Protein AF-A0A9E7N9Y4-F1 (afdb_monomer_lite)

Foldseek 3Di:
DDPLLVQLVVLLVQLVVQLVCLLVVLVVCVVVVNCCVVQPVNDSVNSSVVSNVVSVVSNVVSPVSNVVRVD

Radius of gyration: 14.89 Å; chains: 1; bounding box: 32×19×42 Å

Secondary structure (DSSP, 8-state):
--HHHHHHHHHHHHHHHHHHHHHHHHHHHHHTTTTTGGGTT--HHHHHHHHHHHHHHHHHHHHHHHHHHH-

Structure (mmCIF, N/CA/C/O backbone):
data_AF-A0A9E7N9Y4-F1
#
_entry.id   AF-A0A9E7N9Y4-F1
#
loop_
_atom_site.group_PDB
_atom_site.id
_atom_site.type_symbol
_atom_site.label_atom_id
_atom_site.label_alt_id
_atom_site.label_comp_id
_atom_site.label_asym_id
_atom_site.label_entity_id
_atom_site.label_seq_id
_atom_site.pdbx_PDB_ins_code
_atom_site.Cartn_x
_atom_site.Cartn_y
_atom_site.Cartn_z
_atom_site.occupancy
_atom_site.B_iso_or_equiv
_atom_site.auth_seq_id
_atom_site.auth_comp_id
_atom_site.auth_asym_id
_atom_site.auth_atom_id
_atom_site.pdbx_PDB_model_num
ATOM 1 N N . MET A 1 1 ? 19.644 -7.734 -15.289 1.00 61.94 1 MET A N 1
ATOM 2 C CA . MET A 1 1 ? 18.553 -7.037 -14.575 1.00 61.94 1 MET A CA 1
ATOM 3 C C . MET A 1 1 ? 19.158 -5.807 -13.922 1.00 61.94 1 MET A C 1
ATOM 5 O O . MET A 1 1 ? 20.074 -5.976 -13.126 1.00 61.94 1 MET A O 1
ATOM 9 N N . ASN A 1 2 ? 18.782 -4.597 -14.346 1.00 86.94 2 ASN A N 1
ATOM 10 C CA . ASN A 1 2 ? 19.377 -3.376 -13.792 1.00 86.94 2 ASN A CA 1
ATOM 11 C C . ASN A 1 2 ? 18.808 -3.075 -12.389 1.00 86.94 2 ASN A C 1
ATOM 13 O O . ASN A 1 2 ? 17.817 -3.674 -11.962 1.00 86.94 2 ASN A O 1
ATOM 17 N N . VAL A 1 3 ? 19.462 -2.171 -11.654 1.00 93.75 3 VAL A N 1
ATOM 18 C CA . VAL A 1 3 ? 19.106 -1.836 -10.262 1.00 93.75 3 VAL A CA 1
ATOM 19 C C . VAL A 1 3 ? 17.642 -1.396 -10.136 1.00 93.75 3 VAL A C 1
ATOM 21 O O . VAL A 1 3 ? 16.979 -1.771 -9.172 1.00 93.75 3 VAL A O 1
ATOM 24 N N . LEU A 1 4 ? 17.110 -0.678 -11.133 1.00 93.88 4 LEU A N 1
ATOM 25 C CA . LEU A 1 4 ? 15.714 -0.226 -11.161 1.00 93.88 4 LEU A CA 1
ATOM 26 C C . LEU A 1 4 ? 14.731 -1.399 -11.136 1.00 93.88 4 LEU A C 1
ATOM 28 O O . LEU A 1 4 ? 13.791 -1.381 -10.346 1.00 93.88 4 LEU A O 1
ATOM 32 N N . ALA A 1 5 ? 14.979 -2.446 -11.926 1.00 92.50 5 ALA A N 1
ATOM 33 C CA . ALA A 1 5 ? 14.128 -3.631 -11.940 1.00 92.50 5 ALA A CA 1
ATOM 34 C C . ALA A 1 5 ? 14.160 -4.388 -10.600 1.00 92.50 5 ALA A C 1
ATOM 36 O O . ALA A 1 5 ? 13.118 -4.835 -10.125 1.00 92.50 5 ALA A O 1
ATOM 37 N N . ILE A 1 6 ? 15.325 -4.483 -9.949 1.00 96.19 6 ILE A N 1
ATOM 38 C CA . ILE A 1 6 ? 15.452 -5.125 -8.627 1.00 96.19 6 ILE A CA 1
ATOM 39 C C . ILE A 1 6 ? 14.662 -4.342 -7.569 1.00 96.19 6 ILE A C 1
ATOM 41 O O . ILE A 1 6 ? 13.880 -4.928 -6.818 1.00 96.19 6 ILE A O 1
ATOM 45 N N . VAL A 1 7 ? 14.828 -3.016 -7.536 1.00 96.69 7 VAL A N 1
ATOM 46 C CA . VAL A 1 7 ? 14.086 -2.131 -6.624 1.00 96.69 7 VAL A CA 1
ATOM 47 C C . VAL A 1 7 ? 12.585 -2.197 -6.907 1.00 96.69 7 VAL A C 1
ATOM 49 O O . VAL A 1 7 ? 11.787 -2.288 -5.974 1.00 96.69 7 VAL A O 1
ATOM 52 N N . GLY A 1 8 ? 12.193 -2.219 -8.181 1.00 96.62 8 GLY A N 1
ATOM 53 C CA . GLY A 1 8 ? 10.802 -2.349 -8.596 1.00 96.62 8 GLY A CA 1
ATOM 54 C C . GLY A 1 8 ? 10.160 -3.641 -8.093 1.00 96.62 8 GLY A C 1
ATOM 55 O O . GLY A 1 8 ? 9.097 -3.594 -7.473 1.00 96.62 8 GLY A O 1
ATOM 56 N N . VAL A 1 9 ? 10.830 -4.786 -8.266 1.00 97.06 9 VAL A N 1
ATOM 57 C CA . VAL A 1 9 ? 10.351 -6.078 -7.745 1.00 97.06 9 VAL A CA 1
ATOM 58 C C . VAL A 1 9 ? 10.228 -6.041 -6.221 1.00 97.06 9 VAL A C 1
ATOM 60 O O . VAL A 1 9 ? 9.208 -6.471 -5.682 1.00 97.06 9 VAL A O 1
ATOM 63 N N . ALA A 1 10 ? 11.218 -5.482 -5.518 1.00 97.25 10 ALA A N 1
ATOM 64 C CA . ALA A 1 10 ? 11.170 -5.357 -4.062 1.00 97.25 10 ALA A CA 1
ATOM 65 C C . ALA A 1 10 ? 9.967 -4.516 -3.591 1.00 97.25 10 ALA A C 1
ATOM 67 O O . ALA A 1 10 ? 9.288 -4.888 -2.631 1.00 97.25 10 ALA A O 1
ATOM 68 N N . LEU A 1 11 ? 9.661 -3.422 -4.293 1.00 97.00 11 LEU A N 1
ATOM 69 C CA . LEU A 1 11 ? 8.499 -2.577 -4.007 1.00 97.00 11 LEU A CA 1
ATOM 70 C C . LEU A 1 11 ? 7.176 -3.293 -4.291 1.00 97.00 11 LEU A C 1
ATOM 72 O O . LEU A 1 11 ? 6.266 -3.203 -3.471 1.00 97.00 11 LEU A O 1
ATOM 76 N N . VAL A 1 12 ? 7.072 -4.046 -5.390 1.00 97.69 12 VAL A N 1
ATOM 77 C CA . VAL A 1 12 ? 5.877 -4.856 -5.693 1.00 97.69 12 VAL A CA 1
ATOM 78 C C . VAL A 1 12 ? 5.621 -5.869 -4.579 1.00 97.69 12 VAL A C 1
ATOM 80 O O . VAL A 1 12 ? 4.513 -5.934 -4.048 1.00 97.69 12 VAL A O 1
ATOM 83 N N . VAL A 1 13 ? 6.648 -6.624 -4.179 1.00 98.00 13 VAL A N 1
ATOM 84 C CA . VAL A 1 13 ? 6.527 -7.619 -3.103 1.00 98.00 13 VAL A CA 1
ATOM 85 C C . VAL A 1 13 ? 6.136 -6.944 -1.788 1.00 98.00 13 VAL A C 1
ATOM 87 O O . VAL A 1 13 ? 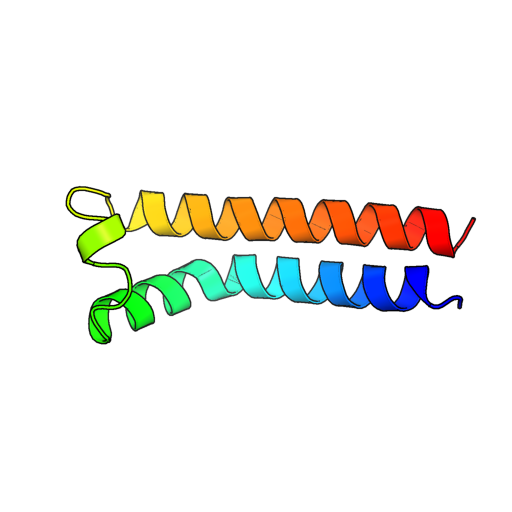5.185 -7.374 -1.137 1.00 98.00 13 VAL A O 1
ATOM 90 N N . SER A 1 14 ? 6.820 -5.859 -1.418 1.00 96.38 14 SER A N 1
ATOM 91 C CA . SER A 1 14 ? 6.535 -5.105 -0.193 1.00 96.38 14 SER A CA 1
ATOM 92 C C . SER A 1 14 ? 5.108 -4.547 -0.172 1.00 96.38 14 SER A C 1
ATOM 94 O O . SER A 1 14 ? 4.398 -4.703 0.821 1.00 96.38 14 SER A O 1
ATOM 96 N N . GLY A 1 15 ? 4.645 -3.965 -1.281 1.00 95.88 15 GLY A N 1
ATOM 97 C CA . GLY A 1 15 ? 3.292 -3.428 -1.404 1.00 95.88 15 GLY A CA 1
ATOM 98 C C . GLY A 1 15 ? 2.218 -4.507 -1.255 1.00 95.88 15 GLY A C 1
ATOM 99 O O . GLY A 1 15 ? 1.284 -4.339 -0.468 1.00 95.88 15 GLY A O 1
ATOM 100 N N . VAL A 1 16 ? 2.388 -5.659 -1.913 1.00 97.25 16 VAL A N 1
ATOM 101 C CA . VAL A 1 16 ? 1.466 -6.803 -1.796 1.00 97.25 16 VAL A CA 1
ATOM 102 C C . VAL A 1 16 ? 1.437 -7.362 -0.372 1.00 97.25 16 VAL A C 1
ATOM 104 O O . VAL A 1 16 ? 0.356 -7.613 0.171 1.00 97.25 16 VAL A O 1
ATOM 107 N N . VAL A 1 17 ? 2.601 -7.529 0.260 1.00 96.81 17 VAL A N 1
ATOM 108 C CA . VAL A 1 17 ? 2.686 -7.968 1.662 1.00 96.81 17 VAL A CA 1
ATOM 109 C C . VAL A 1 17 ? 2.010 -6.950 2.583 1.00 96.81 17 VAL A C 1
ATOM 111 O O . VAL A 1 17 ? 1.230 -7.343 3.450 1.00 96.81 17 VAL A O 1
ATOM 114 N N . GLY A 1 18 ? 2.227 -5.652 2.360 1.00 91.81 18 GLY A N 1
ATOM 115 C CA . GLY A 1 18 ? 1.584 -4.573 3.109 1.00 91.81 18 GLY A CA 1
ATOM 116 C C . GLY A 1 18 ? 0.057 -4.608 3.018 1.00 91.81 18 GLY A C 1
ATOM 117 O O . GLY A 1 18 ? -0.619 -4.481 4.037 1.00 91.81 18 GLY A O 1
ATOM 118 N N . ILE A 1 19 ? -0.506 -4.872 1.834 1.00 96.06 19 ILE A N 1
ATOM 119 C CA . ILE A 1 19 ? -1.962 -5.015 1.644 1.00 96.06 19 ILE A CA 1
ATOM 120 C C . ILE A 1 19 ? -2.515 -6.199 2.451 1.00 96.06 19 ILE A C 1
ATOM 122 O O . ILE A 1 19 ? -3.566 -6.079 3.090 1.00 96.06 19 ILE A O 1
ATOM 126 N N . GLN A 1 20 ? -1.821 -7.340 2.427 1.00 95.50 20 GLN A N 1
ATOM 127 C CA . GLN A 1 20 ? -2.247 -8.546 3.144 1.00 95.50 20 GLN A CA 1
ATOM 128 C C . GLN A 1 20 ? -2.102 -8.407 4.664 1.00 95.50 20 GLN A C 1
ATOM 130 O O . GLN A 1 20 ? -2.935 -8.916 5.418 1.00 95.50 20 GLN A O 1
ATOM 135 N N . MET A 1 21 ? -1.064 -7.703 5.118 1.00 94.00 21 MET A N 1
ATOM 136 C CA . MET A 1 21 ? -0.771 -7.512 6.539 1.00 94.00 21 MET A CA 1
ATOM 137 C C . MET A 1 21 ? -1.490 -6.316 7.162 1.00 94.00 21 MET A C 1
ATOM 139 O O . MET A 1 21 ? -1.584 -6.268 8.386 1.00 94.00 21 MET A O 1
ATOM 143 N N . ALA A 1 22 ? -2.068 -5.413 6.363 1.00 92.88 22 ALA A N 1
ATOM 144 C CA . ALA A 1 22 ? -2.802 -4.233 6.824 1.00 92.88 22 ALA A CA 1
ATOM 145 C C . ALA A 1 22 ? -3.721 -4.463 8.048 1.00 92.88 22 ALA A C 1
ATOM 147 O O . ALA A 1 22 ? -3.567 -3.733 9.024 1.00 92.88 22 ALA A O 1
ATOM 148 N N . PRO A 1 23 ? -4.626 -5.468 8.085 1.00 91.50 23 PRO A N 1
ATOM 149 C CA . PRO A 1 23 ? -5.460 -5.707 9.268 1.00 91.50 23 PRO A CA 1
ATOM 150 C C . PRO A 1 23 ? -4.637 -6.026 10.522 1.00 91.50 23 PRO A C 1
ATOM 152 O O . PRO A 1 23 ? -4.850 -5.418 11.565 1.00 91.50 23 PRO A O 1
ATOM 155 N N . ARG A 1 24 ? -3.637 -6.908 10.404 1.00 93.50 24 ARG A N 1
ATOM 156 C CA . ARG A 1 24 ? -2.774 -7.296 11.530 1.00 93.50 24 ARG A CA 1
ATOM 157 C C . ARG A 1 24 ? -1.912 -6.136 12.020 1.00 93.50 24 ARG A C 1
ATOM 159 O O . ARG A 1 24 ? -1.665 -6.014 13.213 1.00 93.50 24 ARG A O 1
ATOM 166 N N . MET A 1 25 ? -1.451 -5.287 11.104 1.00 88.75 25 MET A N 1
ATOM 167 C CA . MET A 1 25 ? -0.674 -4.097 11.441 1.00 88.75 25 MET A CA 1
ATOM 168 C C . MET A 1 25 ? -1.524 -3.065 12.183 1.00 88.75 25 MET A C 1
ATOM 170 O O . MET A 1 25 ? -1.045 -2.498 13.159 1.00 88.75 25 MET A O 1
ATOM 174 N N . VAL A 1 26 ? -2.777 -2.854 11.765 1.00 89.94 26 VAL A N 1
ATOM 175 C CA . VAL A 1 26 ? -3.715 -1.967 12.472 1.00 89.94 26 VAL A CA 1
ATOM 176 C C . VAL A 1 26 ? -4.026 -2.501 13.872 1.00 89.94 26 VAL A C 1
ATOM 178 O O . VAL A 1 26 ? -4.020 -1.723 14.824 1.00 89.94 26 VAL A O 1
ATOM 181 N N . ASP A 1 27 ? -4.225 -3.811 14.020 1.00 89.75 27 ASP A N 1
ATOM 182 C CA . ASP A 1 27 ? -4.463 -4.429 15.331 1.00 89.75 27 ASP A CA 1
ATOM 183 C C . ASP A 1 27 ? -3.243 -4.276 16.2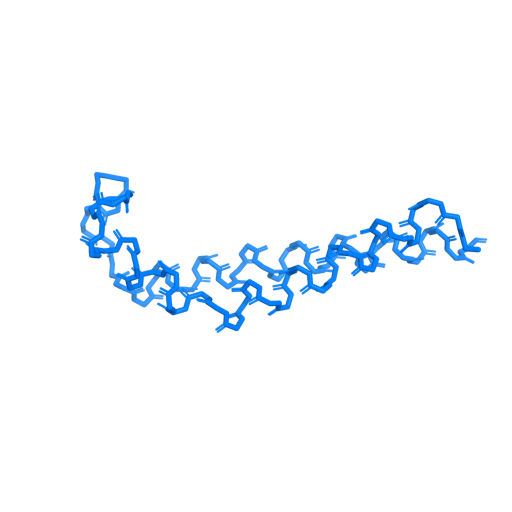55 1.00 89.75 27 ASP A C 1
ATOM 185 O O . ASP A 1 27 ? -3.373 -3.826 17.392 1.00 89.75 27 ASP A O 1
ATOM 189 N N . ALA A 1 28 ? -2.038 -4.532 15.737 1.00 89.00 28 ALA A N 1
ATOM 190 C CA . ALA A 1 28 ? -0.795 -4.346 16.487 1.00 89.00 28 ALA A CA 1
ATOM 191 C C . ALA A 1 28 ? -0.522 -2.869 16.841 1.00 89.00 28 ALA A C 1
ATOM 193 O O . ALA A 1 28 ? 0.064 -2.574 17.884 1.00 89.00 28 ALA A O 1
ATOM 194 N N . GLN A 1 29 ? -0.926 -1.925 15.985 1.00 86.88 29 GLN A N 1
ATOM 195 C CA . GLN A 1 29 ? -0.839 -0.489 16.271 1.00 86.88 29 GLN A CA 1
ATOM 196 C C . GLN A 1 29 ? -1.808 -0.078 17.379 1.00 86.88 29 GLN A C 1
ATOM 198 O O . GLN A 1 29 ? -1.418 0.685 18.264 1.00 86.88 29 GLN A O 1
ATOM 203 N N . ALA A 1 30 ? -3.034 -0.608 17.360 1.00 85.94 30 ALA A N 1
ATOM 204 C CA . ALA A 1 30 ? -4.027 -0.364 18.400 1.00 85.94 30 ALA A CA 1
ATOM 205 C C . ALA A 1 30 ? -3.555 -0.891 19.764 1.00 85.94 30 ALA A C 1
ATOM 207 O O . ALA A 1 30 ? -3.634 -0.166 20.753 1.00 85.94 30 ALA A O 1
ATOM 208 N N . GLU A 1 31 ? -2.989 -2.100 19.801 1.00 84.62 31 GLU A N 1
ATOM 209 C CA . GLU A 1 31 ? -2.464 -2.716 21.027 1.00 84.62 31 GLU A CA 1
ATOM 210 C C . GLU A 1 31 ? -1.277 -1.938 21.619 1.00 84.62 31 GLU A C 1
ATOM 212 O O . GLU A 1 31 ? -1.169 -1.776 22.832 1.00 84.62 31 GLU A O 1
ATOM 217 N N . ARG A 1 32 ? -0.402 -1.393 20.766 1.00 84.69 32 ARG A N 1
ATOM 218 C CA . ARG A 1 32 ? 0.769 -0.606 21.194 1.00 84.69 32 ARG A CA 1
ATOM 219 C C . ARG A 1 32 ? 0.474 0.883 21.401 1.00 84.69 32 ARG A C 1
ATOM 221 O O . ARG A 1 32 ? 1.394 1.642 21.695 1.00 84.69 32 ARG A O 1
ATOM 228 N N . GLY A 1 33 ? -0.768 1.324 21.189 1.00 78.50 33 GLY A N 1
ATOM 229 C CA . GLY A 1 33 ? -1.154 2.740 21.238 1.00 78.50 33 GLY A CA 1
ATOM 230 C C . GLY A 1 33 ? -0.506 3.619 20.155 1.00 78.50 33 GLY A C 1
ATOM 231 O O . GLY A 1 33 ? -0.570 4.847 20.225 1.00 78.50 33 GLY A O 1
ATOM 232 N N . VAL A 1 34 ? 0.118 3.021 19.136 1.00 75.94 34 VAL A N 1
ATOM 233 C CA . VAL A 1 34 ? 0.826 3.736 18.065 1.00 75.94 34 VAL A CA 1
ATOM 234 C C . VAL A 1 34 ? -0.192 4.306 17.079 1.00 75.94 34 VAL A C 1
ATOM 236 O O . VAL A 1 34 ? -1.064 3.598 16.586 1.00 75.94 34 VAL A O 1
ATOM 239 N N . GLY A 1 35 ? -0.096 5.605 16.781 1.00 68.44 35 GLY A N 1
ATOM 240 C CA . GLY A 1 35 ? -1.032 6.280 15.873 1.00 68.44 35 GLY A CA 1
ATOM 241 C C . GLY A 1 35 ? -2.411 6.566 16.482 1.00 68.44 35 GLY A C 1
ATOM 242 O O . GLY A 1 35 ? -3.280 7.083 15.787 1.00 68.44 35 GLY A O 1
ATOM 243 N N . ALA A 1 36 ? -2.619 6.296 17.778 1.00 62.81 36 ALA A N 1
ATOM 244 C CA . ALA A 1 36 ? -3.884 6.571 18.463 1.00 62.81 36 ALA A CA 1
ATOM 245 C C . ALA A 1 36 ? -4.280 8.058 18.392 1.00 62.81 36 ALA A C 1
ATOM 247 O O . ALA A 1 36 ? -5.430 8.364 18.087 1.00 62.81 36 ALA A O 1
ATOM 248 N N . ALA A 1 37 ? -3.320 8.974 18.575 1.00 63.69 37 ALA A N 1
ATOM 249 C CA . ALA A 1 37 ? -3.554 10.418 18.478 1.00 63.69 37 ALA A CA 1
ATOM 250 C C . ALA A 1 37 ? -3.855 10.886 17.041 1.00 63.69 37 ALA A C 1
ATOM 252 O O . ALA A 1 37 ? -4.751 11.694 16.831 1.00 63.69 37 ALA A O 1
ATOM 253 N N . ALA A 1 38 ? -3.159 10.334 16.040 1.00 67.50 38 ALA A N 1
ATOM 254 C CA . ALA A 1 38 ? -3.359 10.671 14.626 1.00 67.50 38 ALA A CA 1
ATOM 255 C C . ALA A 1 38 ? -4.647 10.071 14.031 1.00 67.50 38 ALA A C 1
ATOM 257 O O . ALA A 1 38 ? -4.984 10.325 12.879 1.00 67.50 38 ALA A O 1
ATOM 258 N N . SER A 1 39 ? -5.348 9.224 14.784 1.00 66.56 39 SER A N 1
ATOM 259 C CA . SER A 1 39 ? -6.509 8.480 14.298 1.00 66.56 39 SER A CA 1
ATOM 260 C C . SER A 1 39 ? -7.671 8.477 15.297 1.00 66.56 39 SER A C 1
ATOM 262 O O . SER A 1 39 ? -8.570 7.636 15.208 1.00 66.56 39 SER A O 1
ATOM 264 N N . ALA A 1 40 ? -7.671 9.405 16.255 1.00 72.75 40 ALA A N 1
ATOM 265 C CA . ALA A 1 40 ? -8.792 9.608 17.162 1.00 72.75 40 ALA A CA 1
ATOM 266 C C . ALA A 1 40 ? -10.064 9.902 16.344 1.00 72.75 40 ALA A C 1
ATOM 268 O O . ALA A 1 40 ? -10.075 10.794 15.501 1.00 72.75 40 ALA A O 1
ATOM 269 N N . GLY A 1 41 ? -11.113 9.101 16.541 1.00 79.19 41 GLY A N 1
ATOM 270 C CA . GLY A 1 41 ? -12.356 9.186 15.761 1.00 79.19 41 GLY A CA 1
ATOM 271 C C . GLY A 1 41 ? -12.335 8.491 14.391 1.00 79.19 41 GLY A C 1
ATOM 272 O O . GLY A 1 41 ? -13.372 8.434 13.739 1.00 79.19 41 GLY A O 1
ATOM 273 N N . VAL A 1 42 ? -11.206 7.917 13.956 1.00 82.69 42 VAL A N 1
ATOM 274 C CA . VAL A 1 42 ? -11.116 7.150 12.700 1.00 82.69 42 VAL A CA 1
ATOM 275 C C . VAL A 1 42 ? -11.410 5.676 12.960 1.00 82.69 42 VAL A C 1
ATOM 277 O O . VAL A 1 42 ? -10.724 5.035 13.770 1.00 82.69 42 VAL A O 1
ATOM 280 N N . SER A 1 43 ? -12.390 5.135 12.231 1.00 89.06 43 SER A N 1
ATOM 281 C CA . SER A 1 43 ? -12.789 3.727 12.308 1.00 89.06 43 SER A CA 1
ATOM 282 C C . SER A 1 43 ? -11.632 2.785 11.973 1.00 89.06 43 SER A C 1
ATOM 284 O O . SER A 1 43 ? -10.772 3.085 11.142 1.00 89.06 43 SER A O 1
ATOM 286 N N . ARG A 1 44 ? -11.628 1.602 12.594 1.00 89.25 44 ARG A N 1
ATOM 287 C CA . ARG A 1 44 ? -10.660 0.536 12.302 1.00 89.25 44 ARG A CA 1
ATOM 288 C C . ARG A 1 44 ? -10.640 0.187 10.814 1.00 89.25 44 ARG A C 1
ATOM 290 O O . ARG A 1 44 ? -9.563 0.045 10.238 1.00 89.25 44 ARG A O 1
ATOM 297 N N . ASP A 1 45 ? -11.809 0.096 10.190 1.00 90.31 45 ASP A N 1
ATOM 298 C CA . ASP A 1 45 ? -11.917 -0.286 8.782 1.00 90.31 45 ASP A CA 1
ATOM 299 C C . ASP A 1 45 ? -11.342 0.782 7.851 1.00 90.31 45 ASP A C 1
ATOM 301 O O . ASP A 1 45 ? -10.658 0.444 6.883 1.00 90.31 45 ASP A O 1
ATOM 305 N N . ASP A 1 46 ? -11.515 2.063 8.184 1.00 92.56 46 ASP A N 1
ATOM 306 C CA . ASP A 1 46 ? -10.911 3.165 7.431 1.00 92.56 46 ASP A CA 1
ATOM 307 C C . ASP A 1 46 ? -9.387 3.126 7.518 1.00 92.56 46 ASP A C 1
ATOM 309 O O . ASP A 1 46 ? -8.706 3.283 6.504 1.00 92.56 46 ASP A O 1
ATOM 313 N N . ARG A 1 47 ? -8.830 2.825 8.696 1.00 89.56 47 ARG A N 1
ATOM 314 C CA . ARG A 1 47 ? -7.376 2.656 8.861 1.00 89.56 47 ARG A CA 1
ATOM 315 C C . ARG A 1 47 ? -6.847 1.519 7.994 1.00 89.56 47 ARG A C 1
ATOM 317 O O . ARG A 1 47 ? -5.845 1.688 7.300 1.00 89.56 47 ARG A O 1
ATOM 324 N N . ILE A 1 48 ? -7.541 0.378 7.983 1.00 93.62 48 ILE A N 1
ATOM 325 C CA . ILE A 1 48 ? -7.181 -0.760 7.126 1.00 93.62 48 ILE A CA 1
ATOM 326 C C . ILE A 1 48 ? -7.265 -0.351 5.655 1.00 93.62 48 ILE A C 1
ATOM 328 O O . ILE A 1 48 ? -6.379 -0.695 4.872 1.00 93.62 48 ILE A O 1
ATOM 332 N N . ARG A 1 49 ? -8.303 0.396 5.268 1.00 94.44 49 ARG A N 1
ATOM 333 C CA . ARG A 1 49 ? -8.505 0.851 3.890 1.00 94.44 49 ARG A CA 1
ATOM 334 C C . ARG A 1 49 ? -7.394 1.788 3.433 1.00 94.44 49 ARG A C 1
ATOM 336 O O . ARG A 1 49 ? -6.856 1.581 2.348 1.00 94.44 49 ARG A O 1
ATOM 343 N N . VAL A 1 50 ? -7.008 2.752 4.266 1.00 92.88 50 VAL A N 1
ATOM 344 C CA . VAL A 1 50 ? -5.879 3.657 4.004 1.00 92.88 50 VAL A CA 1
ATOM 345 C C . VAL A 1 50 ? -4.578 2.868 3.887 1.00 92.88 50 VAL A C 1
ATOM 347 O O . VAL A 1 50 ? -3.843 3.046 2.920 1.00 92.88 50 VAL A O 1
ATOM 350 N N . MET A 1 51 ? -4.317 1.935 4.805 1.00 93.19 51 MET A N 1
ATOM 351 C CA . MET A 1 51 ? -3.092 1.133 4.787 1.00 93.19 51 MET A CA 1
ATOM 352 C C . MET A 1 51 ? -2.997 0.238 3.543 1.00 93.19 51 MET A C 1
ATOM 354 O O . MET A 1 51 ? -1.944 0.172 2.904 1.00 93.19 51 MET A O 1
ATOM 358 N N . LYS A 1 52 ? -4.108 -0.391 3.141 1.00 93.88 52 LYS A N 1
ATOM 359 C CA . LYS A 1 52 ? -4.198 -1.119 1.866 1.00 93.88 52 LYS A CA 1
ATOM 360 C C . LYS A 1 52 ? -3.998 -0.186 0.674 1.00 93.88 52 LYS A C 1
ATOM 362 O O . LYS A 1 52 ? -3.268 -0.546 -0.243 1.00 93.88 52 LYS A O 1
ATOM 367 N N . GLY A 1 53 ? -4.595 1.005 0.700 1.00 95.25 53 GLY A N 1
ATOM 368 C CA . GLY A 1 53 ? -4.419 2.031 -0.329 1.00 95.25 53 GLY A CA 1
ATOM 369 C C . GLY A 1 53 ? -2.949 2.399 -0.533 1.00 95.25 53 GLY A C 1
ATOM 370 O O . GLY A 1 53 ? -2.458 2.351 -1.659 1.00 95.25 53 GLY A O 1
ATOM 371 N N . SER A 1 54 ? -2.215 2.655 0.551 1.00 94.62 54 SER A N 1
ATOM 372 C CA . SER A 1 54 ? -0.771 2.910 0.498 1.00 94.62 54 SER A CA 1
ATOM 373 C C . SER A 1 54 ? 0.004 1.734 -0.102 1.00 94.62 54 SER A C 1
ATOM 375 O O . SER A 1 54 ? 0.876 1.935 -0.946 1.00 94.62 54 SER A O 1
ATOM 377 N N . GLY A 1 55 ? -0.342 0.498 0.273 1.00 95.06 55 GLY A N 1
ATOM 378 C CA . GLY A 1 55 ? 0.261 -0.702 -0.311 1.00 95.06 55 GLY A CA 1
ATOM 379 C C . GLY A 1 55 ? 0.004 -0.837 -1.818 1.00 95.06 55 GLY A C 1
ATOM 380 O O . GLY A 1 55 ? 0.917 -1.198 -2.563 1.00 95.06 55 GLY A O 1
ATO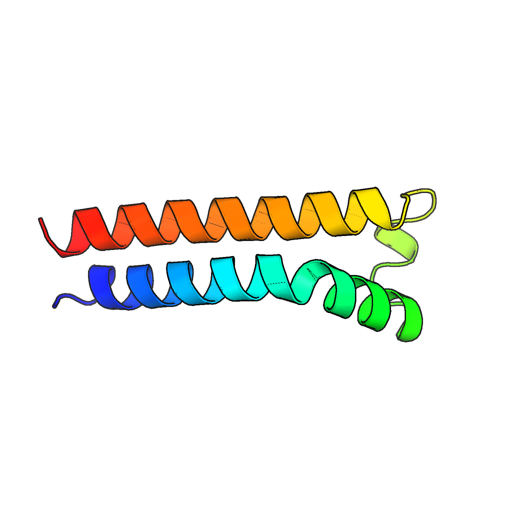M 381 N N . VAL A 1 56 ? -1.194 -0.479 -2.296 1.00 97.88 56 VAL A N 1
ATOM 382 C CA . VAL A 1 56 ? -1.515 -0.446 -3.736 1.00 97.88 56 VAL A CA 1
ATOM 383 C C . VAL A 1 56 ? -0.642 0.577 -4.460 1.00 97.88 56 VAL A C 1
ATOM 385 O O . VAL A 1 56 ? -0.044 0.240 -5.479 1.00 97.88 56 VAL A O 1
ATOM 388 N N . VAL A 1 57 ? -0.504 1.791 -3.919 1.00 98.00 57 VAL A N 1
ATOM 389 C CA . VAL A 1 57 ? 0.348 2.836 -4.514 1.00 98.00 57 VAL A CA 1
ATOM 390 C C . VAL A 1 57 ? 1.801 2.365 -4.618 1.00 98.00 57 VAL A C 1
ATOM 392 O O . VAL A 1 57 ? 2.390 2.452 -5.693 1.00 98.00 57 VAL A O 1
ATOM 395 N N . ILE A 1 58 ? 2.361 1.802 -3.543 1.00 97.19 58 ILE A N 1
ATOM 396 C CA . ILE A 1 58 ? 3.730 1.255 -3.540 1.00 97.19 58 ILE A CA 1
ATOM 397 C C . ILE A 1 58 ? 3.884 0.159 -4.600 1.00 97.19 58 ILE A C 1
ATOM 399 O O . ILE A 1 58 ? 4.872 0.143 -5.335 1.00 97.19 58 ILE A O 1
ATOM 403 N N . THR A 1 59 ? 2.891 -0.726 -4.715 1.00 97.56 59 THR A N 1
ATOM 404 C CA . THR A 1 59 ? 2.893 -1.806 -5.711 1.00 97.56 59 THR A CA 1
ATOM 405 C C . THR A 1 59 ? 2.919 -1.247 -7.135 1.00 97.56 59 THR A C 1
ATOM 407 O O . THR A 1 59 ? 3.716 -1.702 -7.954 1.00 97.56 59 THR A O 1
ATOM 410 N N . LEU A 1 60 ? 2.093 -0.238 -7.431 1.00 98.12 60 LEU A N 1
ATOM 411 C CA . LEU A 1 60 ? 2.031 0.401 -8.751 1.00 98.12 60 LEU A CA 1
ATOM 412 C C . LEU A 1 60 ? 3.336 1.122 -9.108 1.00 98.12 60 LEU A C 1
ATOM 414 O O . LEU A 1 60 ? 3.822 0.989 -10.230 1.00 98.12 60 LEU A O 1
ATOM 418 N N . VAL A 1 61 ? 3.932 1.838 -8.150 1.00 97.50 61 VAL A N 1
ATOM 419 C CA . VAL A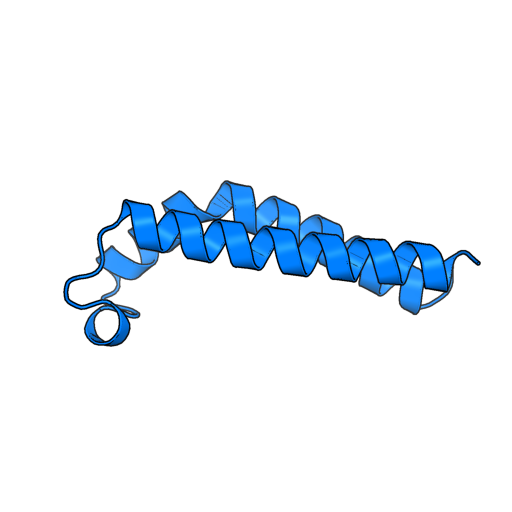 1 61 ? 5.243 2.482 -8.332 1.00 97.50 61 VAL A CA 1
ATOM 420 C C . VAL A 1 61 ? 6.319 1.435 -8.616 1.00 97.50 61 VAL A C 1
ATOM 422 O O . VAL A 1 61 ? 7.089 1.586 -9.564 1.00 97.50 61 VAL A O 1
ATOM 425 N N . GLY A 1 62 ? 6.343 0.348 -7.840 1.00 95.81 62 GLY A N 1
ATOM 426 C CA . GLY A 1 62 ? 7.259 -0.766 -8.062 1.00 95.81 62 GLY A CA 1
ATOM 427 C C . GLY A 1 62 ? 7.111 -1.366 -9.458 1.00 95.81 62 GLY A C 1
ATOM 428 O O . GLY A 1 62 ? 8.105 -1.546 -10.156 1.00 95.81 62 GLY A O 1
ATOM 429 N N . PHE A 1 63 ? 5.875 -1.595 -9.902 1.00 96.94 63 PHE A N 1
ATOM 430 C CA . PHE A 1 63 ? 5.594 -2.114 -11.239 1.00 96.94 63 PHE A CA 1
ATOM 431 C C . PHE A 1 63 ? 6.108 -1.176 -12.340 1.00 96.94 63 PHE A C 1
ATOM 433 O O . PHE A 1 63 ? 6.767 -1.630 -13.274 1.00 96.94 63 PHE A O 1
ATOM 440 N N . GLY A 1 64 ? 5.898 0.136 -12.196 1.00 96.19 64 GLY A N 1
ATOM 441 C CA . GLY A 1 64 ? 6.456 1.136 -13.109 1.00 96.19 64 GLY A CA 1
ATOM 442 C C . GLY A 1 64 ? 7.986 1.093 -13.178 1.00 96.19 64 GLY A C 1
ATOM 443 O O . GLY A 1 64 ? 8.554 1.144 -14.267 1.00 96.19 64 GLY A O 1
ATOM 444 N N . LEU A 1 65 ? 8.664 0.922 -12.040 1.00 95.38 65 LEU A N 1
ATOM 445 C CA . LEU A 1 65 ? 10.125 0.783 -11.996 1.00 95.38 65 LEU A CA 1
ATOM 446 C C . LEU A 1 65 ? 10.623 -0.516 -12.637 1.00 95.38 65 LEU A C 1
ATOM 448 O O . LEU A 1 65 ? 11.671 -0.502 -13.280 1.00 95.38 65 LEU A O 1
ATOM 452 N N . VAL A 1 66 ? 9.877 -1.619 -12.509 1.00 95.56 66 VAL A N 1
ATOM 453 C CA . VAL A 1 66 ? 10.185 -2.859 -13.240 1.00 95.56 66 VAL A CA 1
ATOM 454 C C . VAL A 1 66 ? 10.105 -2.616 -14.743 1.00 95.56 66 VAL A C 1
ATOM 456 O O . VAL A 1 66 ? 11.046 -2.956 -15.453 1.00 95.56 66 VAL A O 1
ATOM 459 N N . LEU A 1 67 ? 9.030 -1.986 -15.225 1.00 95.06 67 LEU A N 1
ATOM 460 C CA . LEU A 1 67 ? 8.865 -1.684 -16.649 1.00 95.06 67 LEU A CA 1
ATOM 461 C C . LEU A 1 67 ? 9.992 -0.792 -17.185 1.00 95.06 67 LEU A C 1
ATOM 463 O O . LEU A 1 67 ? 10.580 -1.108 -18.216 1.00 95.06 67 LEU A O 1
ATOM 467 N N . LEU A 1 68 ? 10.338 0.276 -16.462 1.00 92.81 68 LEU A N 1
ATOM 468 C CA . LEU A 1 68 ? 11.439 1.173 -16.830 1.00 92.81 68 LEU A CA 1
ATOM 469 C C . LEU A 1 68 ? 12.815 0.501 -16.748 1.00 92.81 68 LEU A C 1
ATOM 471 O O . LEU A 1 68 ? 13.714 0.855 -17.499 1.00 92.81 68 LEU A O 1
ATOM 475 N N . GLY A 1 69 ? 13.003 -0.439 -15.820 1.00 87.75 69 GLY A N 1
ATOM 476 C CA . GLY A 1 69 ? 14.266 -1.150 -15.639 1.00 87.75 69 GLY A CA 1
ATOM 477 C C . GLY A 1 69 ? 14.491 -2.313 -16.615 1.00 87.75 69 GLY A C 1
ATOM 478 O O . GLY A 1 69 ? 15.612 -2.812 -16.724 1.00 87.75 69 GLY A O 1
ATOM 479 N N . VAL A 1 70 ? 13.434 -2.776 -17.282 1.00 85.69 70 VAL A N 1
ATOM 480 C CA . VAL A 1 70 ? 13.479 -3.872 -18.267 1.00 85.69 70 VAL A CA 1
ATOM 481 C C . VAL A 1 70 ? 13.407 -3.355 -19.711 1.00 85.69 70 VAL A C 1
ATOM 483 O O . VAL A 1 70 ? 13.813 -4.083 -20.615 1.00 85.69 70 VAL A O 1
ATOM 4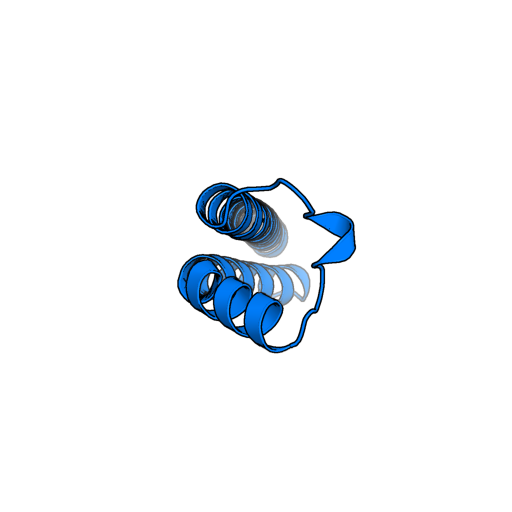86 N N . SER A 1 71 ? 12.925 -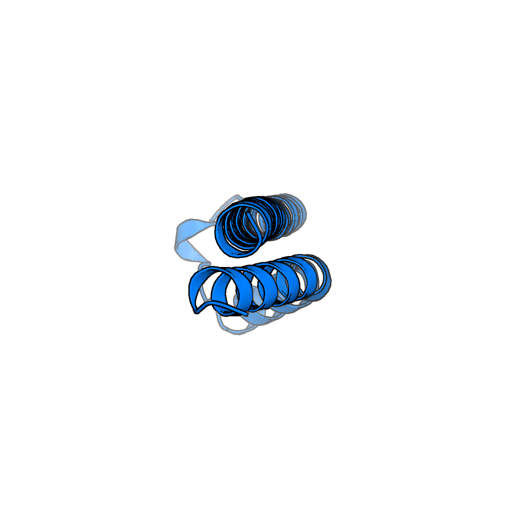2.123 -19.913 1.00 73.69 71 SER A N 1
ATOM 487 C CA . SER A 1 71 ? 13.004 -1.390 -21.189 1.00 73.69 71 SER A CA 1
ATOM 488 C C . SER A 1 71 ? 14.445 -1.004 -21.525 1.00 73.69 71 SER A C 1
ATOM 490 O O . SER A 1 71 ? 14.773 -1.018 -22.730 1.00 73.69 71 SER A O 1
#

Sequence (71 aa):
MNVLAIVGVALVVSGVVGIQMAPRMVDAQAERGVGAAASAGVSRDDRIRVMKGSGVVITLVGFGLVLLGVS

Organism: NCBI:txid2953753

pLDDT: mean 89.71, std 9.46, range [61.94, 98.12]